Protein AF-A0A443ZGN9-F1 (afdb_monomer_lite)

pLDDT: mean 80.93, std 18.93, range [33.56, 96.38]

Structure (mmCIF, N/CA/C/O backbone):
data_AF-A0A443ZGN9-F1
#
_entry.id   AF-A0A443ZGN9-F1
#
loop_
_atom_site.group_PDB
_atom_site.id
_atom_site.type_symbol
_atom_site.label_atom_id
_atom_site.label_alt_id
_atom_site.label_comp_id
_atom_site.label_asym_id
_atom_site.label_entity_id
_atom_site.label_seq_id
_atom_site.pdbx_PDB_ins_code
_atom_site.Cartn_x
_atom_site.Cartn_y
_atom_site.Cartn_z
_atom_site.occupancy
_atom_site.B_iso_or_equiv
_atom_site.auth_seq_id
_atom_site.auth_comp_id
_atom_site.auth_asym_id
_atom_site.auth_atom_id
_atom_site.pdbx_PDB_model_num
ATOM 1 N N . MET A 1 1 ? 57.895 -44.492 -54.941 1.00 35.34 1 MET A N 1
ATOM 2 C CA . MET A 1 1 ? 57.650 -44.236 -56.374 1.00 35.34 1 MET A CA 1
ATOM 3 C C . MET A 1 1 ? 56.401 -43.374 -56.512 1.00 35.34 1 MET A C 1
ATOM 5 O O . MET A 1 1 ? 55.361 -43.851 -56.092 1.00 35.34 1 MET A O 1
ATOM 9 N N . LEU A 1 2 ? 56.574 -42.165 -57.084 1.00 36.16 2 LEU A N 1
ATOM 10 C CA . LEU A 1 2 ? 55.683 -41.462 -58.043 1.00 36.16 2 LEU A CA 1
ATOM 11 C C . LEU A 1 2 ? 54.276 -41.028 -57.553 1.00 36.16 2 LEU A C 1
ATOM 13 O O . LEU A 1 2 ? 53.576 -41.838 -56.972 1.00 36.16 2 LEU A O 1
ATOM 17 N N . CYS A 1 3 ? 53.704 -39.832 -57.763 1.00 34.50 3 CYS A N 1
ATOM 18 C CA . CYS A 1 3 ? 54.013 -38.496 -58.325 1.00 34.50 3 CYS A CA 1
ATOM 19 C C . CYS A 1 3 ? 52.965 -37.537 -57.679 1.00 34.50 3 CYS A C 1
ATOM 21 O O . CYS A 1 3 ? 51.858 -37.980 -57.396 1.00 34.50 3 CYS A O 1
ATOM 23 N N . ILE A 1 4 ? 53.244 -36.318 -57.203 1.00 39.12 4 ILE A N 1
ATOM 24 C CA . ILE A 1 4 ? 53.423 -35.014 -57.883 1.00 39.12 4 ILE A CA 1
ATOM 25 C C . ILE A 1 4 ? 52.292 -34.578 -58.859 1.00 39.12 4 ILE A C 1
ATOM 27 O O . ILE A 1 4 ? 52.137 -35.151 -59.930 1.00 39.12 4 ILE A O 1
ATOM 31 N N . ASN A 1 5 ? 51.667 -33.443 -58.487 1.00 39.12 5 ASN A N 1
ATOM 32 C CA . ASN A 1 5 ? 51.000 -32.364 -59.253 1.00 39.12 5 ASN A CA 1
ATOM 33 C C . ASN A 1 5 ? 49.586 -32.512 -59.853 1.00 39.12 5 ASN A C 1
ATOM 35 O O . ASN A 1 5 ? 49.308 -33.362 -60.687 1.00 39.12 5 ASN A O 1
ATOM 39 N N . GLY A 1 6 ? 48.748 -31.510 -59.537 1.00 34.97 6 GLY A N 1
ATOM 40 C CA . GLY A 1 6 ? 47.506 -31.176 -60.242 1.00 34.97 6 GLY A CA 1
ATOM 41 C C . GLY A 1 6 ? 46.883 -29.866 -59.736 1.00 34.97 6 GLY A C 1
ATOM 42 O O . GLY A 1 6 ? 46.160 -29.858 -58.747 1.00 34.97 6 GLY A O 1
ATOM 43 N N . CYS A 1 7 ? 47.207 -28.756 -60.402 1.00 35.94 7 CYS A N 1
ATOM 44 C CA . CYS A 1 7 ? 46.742 -27.389 -60.141 1.00 35.94 7 CYS A CA 1
ATOM 45 C C . CYS A 1 7 ? 45.257 -27.129 -60.483 1.00 35.94 7 CYS A C 1
ATOM 47 O O . CYS A 1 7 ? 44.728 -27.714 -61.422 1.00 35.94 7 CYS A O 1
ATOM 49 N N . ALA A 1 8 ? 44.718 -26.071 -59.847 1.00 33.56 8 ALA A N 1
ATOM 50 C CA . ALA A 1 8 ? 43.580 -25.214 -60.249 1.00 33.56 8 ALA A CA 1
ATOM 51 C C . ALA A 1 8 ? 42.162 -25.836 -60.121 1.00 33.56 8 ALA A C 1
ATOM 53 O O . ALA A 1 8 ? 41.955 -26.995 -60.426 1.00 33.56 8 ALA A O 1
ATOM 54 N N . ARG A 1 9 ? 41.100 -25.147 -59.667 1.00 36.81 9 ARG A N 1
ATOM 55 C CA . ARG A 1 9 ? 40.615 -23.808 -60.037 1.00 36.81 9 ARG A CA 1
ATOM 56 C C . ARG A 1 9 ? 39.529 -23.337 -59.042 1.00 36.81 9 ARG A C 1
ATOM 58 O O . ARG A 1 9 ? 38.710 -24.121 -58.581 1.00 36.81 9 ARG A O 1
ATOM 65 N N . VAL A 1 10 ? 39.553 -22.034 -58.779 1.00 42.88 10 VAL A N 1
ATOM 66 C CA . VAL A 1 10 ? 38.590 -21.127 -58.114 1.00 42.88 10 VAL A CA 1
ATOM 67 C C . VAL A 1 10 ? 37.120 -21.606 -58.017 1.00 42.88 10 VAL A C 1
ATOM 69 O O . VAL A 1 10 ? 36.519 -21.900 -59.051 1.00 42.88 10 VAL A O 1
ATOM 72 N N . PRO A 1 11 ? 36.469 -21.557 -56.833 1.00 40.59 11 PRO A N 1
ATOM 73 C CA . PRO A 1 11 ? 35.018 -21.671 -56.741 1.00 40.59 11 PRO A CA 1
ATOM 74 C C . PRO A 1 11 ? 34.334 -20.364 -57.173 1.00 40.59 11 PRO A C 1
ATOM 76 O O . PRO A 1 11 ? 34.549 -19.288 -56.611 1.00 40.59 11 PRO A O 1
ATOM 79 N N . ASN A 1 12 ? 33.483 -20.502 -58.185 1.00 35.72 12 ASN A N 1
ATOM 80 C CA . ASN A 1 12 ? 32.584 -19.505 -58.751 1.00 35.72 12 ASN A CA 1
ATOM 81 C C . ASN A 1 12 ? 31.662 -18.908 -57.661 1.00 35.72 12 ASN A C 1
ATOM 83 O O . ASN A 1 12 ? 30.663 -19.518 -57.274 1.00 35.72 12 ASN A O 1
ATOM 87 N N . ARG A 1 13 ? 31.999 -17.721 -57.133 1.00 38.78 13 ARG A N 1
ATOM 88 C CA . ARG A 1 13 ? 31.099 -16.927 -56.280 1.00 38.78 13 ARG A CA 1
ATOM 89 C C . ARG A 1 13 ? 30.039 -16.286 -57.168 1.00 38.78 13 ARG A C 1
ATOM 91 O O . ARG A 1 13 ? 30.205 -15.164 -57.632 1.00 38.78 13 ARG A O 1
ATOM 98 N N . GLN A 1 14 ? 28.935 -17.001 -57.355 1.00 41.47 14 GLN A N 1
ATOM 99 C CA . GLN A 1 14 ? 27.685 -16.410 -57.815 1.00 41.47 14 GLN A CA 1
ATOM 100 C C . GLN A 1 14 ? 27.281 -15.297 -56.840 1.00 41.47 14 GLN A C 1
ATOM 102 O O . GLN A 1 14 ? 26.868 -15.534 -55.701 1.00 41.47 14 GLN A O 1
ATOM 107 N N . SER A 1 15 ? 27.448 -14.065 -57.300 1.00 41.97 15 SER A N 1
ATOM 108 C CA . SER A 1 15 ? 26.915 -12.838 -56.732 1.00 41.97 15 SER A CA 1
ATOM 109 C C . SER A 1 15 ? 25.390 -12.933 -56.686 1.00 41.97 15 SER A C 1
ATOM 111 O O . SER A 1 15 ? 24.693 -12.655 -57.657 1.00 41.97 15 SER A O 1
ATOM 113 N N . ARG A 1 16 ? 24.846 -13.335 -55.531 1.00 36.12 16 ARG A N 1
ATOM 114 C CA . ARG A 1 16 ? 23.422 -13.138 -55.248 1.00 36.12 16 ARG A CA 1
ATOM 115 C C . ARG A 1 16 ? 23.148 -11.630 -55.193 1.00 36.12 16 ARG A C 1
ATOM 117 O O . ARG A 1 16 ? 23.795 -10.952 -54.390 1.00 36.12 16 ARG A O 1
ATOM 124 N N . PRO A 1 17 ? 22.193 -11.092 -55.969 1.00 40.53 17 PRO A N 1
ATOM 125 C CA . PRO A 1 17 ? 21.760 -9.717 -55.783 1.00 40.53 17 PRO A CA 1
ATOM 126 C C . PRO A 1 17 ? 21.143 -9.583 -54.384 1.00 40.53 17 PRO A C 1
ATOM 128 O O . PRO A 1 17 ? 20.189 -10.281 -54.031 1.00 40.53 17 PRO A O 1
ATOM 131 N N . LYS A 1 18 ? 21.728 -8.707 -53.558 1.00 47.50 18 LYS A N 1
ATOM 132 C CA . LYS A 1 18 ? 21.156 -8.289 -52.275 1.00 47.50 18 LYS A CA 1
ATOM 133 C C . LYS A 1 18 ? 19.858 -7.541 -52.570 1.00 47.50 18 LYS A C 1
ATOM 135 O O . LYS A 1 18 ? 19.880 -6.358 -52.890 1.00 47.50 18 LYS A O 1
ATOM 140 N N . LEU A 1 19 ? 18.729 -8.232 -52.451 1.00 37.78 19 LEU A N 1
ATOM 141 C CA . LEU A 1 19 ? 17.428 -7.577 -52.372 1.00 37.78 19 LEU A CA 1
ATOM 142 C C . LEU A 1 19 ? 17.438 -6.630 -51.156 1.00 37.78 19 LEU A C 1
ATOM 144 O O . LEU A 1 19 ? 17.789 -7.072 -50.055 1.00 37.78 19 LEU A O 1
ATOM 148 N N . PRO A 1 20 ? 17.076 -5.345 -51.316 1.00 41.75 20 PRO A N 1
ATOM 149 C CA . PRO A 1 20 ? 17.014 -4.419 -50.200 1.00 41.75 20 PRO A CA 1
ATOM 150 C C . PRO A 1 20 ? 15.962 -4.899 -49.198 1.00 41.75 20 PRO A C 1
ATOM 152 O O . PRO A 1 20 ? 14.805 -5.181 -49.520 1.00 41.75 20 PRO A O 1
ATOM 155 N N . SER A 1 21 ? 16.405 -5.019 -47.953 1.00 44.84 21 SER A N 1
ATOM 156 C CA . SER A 1 21 ? 15.665 -5.510 -46.802 1.00 44.84 21 SER A CA 1
ATOM 157 C C . SER A 1 21 ? 14.460 -4.620 -46.470 1.00 44.84 21 SER A C 1
ATOM 159 O O . SER A 1 21 ? 14.505 -3.763 -45.590 1.00 44.84 21 SER A O 1
ATOM 161 N N . ARG A 1 22 ? 13.310 -4.906 -47.095 1.00 39.59 22 ARG A N 1
ATOM 162 C CA . ARG A 1 22 ? 11.986 -4.372 -46.699 1.00 39.59 22 ARG A CA 1
ATOM 163 C C . ARG A 1 22 ? 11.565 -4.742 -45.261 1.00 39.59 22 ARG A C 1
ATOM 165 O O . ARG A 1 22 ? 10.547 -4.265 -44.775 1.00 39.59 22 ARG A O 1
ATOM 172 N N . HIS A 1 23 ? 12.352 -5.554 -44.556 1.00 45.31 23 HIS A N 1
ATOM 173 C CA . HIS A 1 23 ? 12.098 -5.974 -43.174 1.00 45.31 23 HIS A CA 1
ATOM 174 C C . HIS A 1 23 ? 12.480 -4.928 -42.110 1.00 45.31 23 HIS A C 1
ATOM 176 O O . HIS A 1 23 ? 12.144 -5.105 -40.944 1.00 45.31 23 HIS A O 1
ATOM 182 N N . CYS A 1 24 ? 13.143 -3.821 -42.468 1.00 46.62 24 CYS A N 1
ATOM 183 C CA . CYS A 1 24 ? 13.627 -2.875 -41.457 1.00 46.62 24 CYS A CA 1
ATOM 184 C C . CYS A 1 24 ? 12.550 -1.901 -40.932 1.00 46.62 24 CYS A C 1
ATOM 186 O O . CYS A 1 24 ? 12.704 -1.395 -39.828 1.00 46.62 24 CYS A O 1
ATOM 188 N N . MET A 1 25 ? 11.439 -1.651 -41.641 1.00 42.16 25 MET A N 1
ATOM 189 C CA . MET A 1 25 ? 10.420 -0.690 -41.167 1.00 42.16 25 MET A CA 1
ATOM 190 C C . MET A 1 25 ? 9.425 -1.270 -40.146 1.00 42.16 25 MET A C 1
ATOM 192 O O . MET A 1 25 ? 8.985 -0.540 -39.263 1.00 42.16 25 MET A O 1
ATOM 196 N N . ARG A 1 26 ? 9.113 -2.574 -40.194 1.00 51.59 26 ARG A N 1
ATOM 197 C CA . ARG A 1 26 ? 8.089 -3.179 -39.313 1.00 51.59 26 ARG A CA 1
ATOM 198 C C . ARG A 1 26 ? 8.506 -3.299 -37.845 1.00 51.59 26 ARG A C 1
ATOM 200 O O . ARG A 1 26 ? 7.670 -3.139 -36.967 1.00 51.59 26 ARG A O 1
ATOM 207 N N . CYS A 1 27 ? 9.794 -3.491 -37.552 1.00 59.75 27 CYS A N 1
ATOM 208 C CA . CYS A 1 27 ? 10.213 -3.712 -36.166 1.00 59.75 27 CYS A CA 1
ATOM 209 C C . CYS A 1 27 ? 10.011 -2.488 -35.253 1.00 59.75 27 CYS A C 1
ATOM 211 O O . CYS A 1 27 ? 9.830 -2.668 -34.058 1.00 59.75 27 CYS A O 1
ATOM 213 N N . SER A 1 28 ? 10.031 -1.242 -35.752 1.00 69.06 28 SER A N 1
ATOM 214 C CA . SER A 1 28 ? 9.936 -0.077 -34.846 1.00 69.06 28 SER A CA 1
ATOM 215 C C . SER A 1 28 ? 8.527 0.183 -34.323 1.00 69.06 28 SER A C 1
ATOM 217 O O . SER A 1 28 ? 8.399 0.580 -33.169 1.00 69.06 28 SER A O 1
ATOM 219 N N . SER A 1 29 ? 7.489 -0.049 -35.131 1.00 77.06 29 SER A N 1
ATOM 220 C CA . SER A 1 29 ? 6.099 0.183 -34.716 1.00 77.06 29 SER A CA 1
ATOM 221 C C . SER A 1 29 ? 5.635 -0.840 -33.680 1.00 77.06 29 SER A C 1
ATOM 223 O O . SER A 1 29 ? 4.956 -0.485 -32.723 1.00 77.06 29 SER A O 1
ATOM 225 N N . GLU A 1 30 ? 6.054 -2.100 -33.821 1.00 80.31 30 GLU A N 1
ATOM 226 C CA . GLU A 1 30 ? 5.746 -3.153 -32.847 1.00 80.31 30 GLU A CA 1
ATOM 227 C C . GLU A 1 30 ? 6.387 -2.852 -31.487 1.00 80.31 30 GLU A C 1
ATOM 229 O O . GLU A 1 30 ? 5.712 -2.881 -30.461 1.00 80.31 30 GLU A O 1
ATOM 234 N N . TRP A 1 31 ? 7.670 -2.476 -31.460 1.00 79.00 31 TRP A N 1
ATOM 235 C CA . TRP A 1 31 ? 8.351 -2.096 -30.220 1.00 79.00 31 TRP A CA 1
ATOM 236 C C . TRP A 1 31 ? 7.744 -0.852 -29.550 1.00 79.00 31 TRP A C 1
ATOM 238 O O . TRP A 1 31 ? 7.690 -0.790 -28.322 1.00 79.00 31 TRP A O 1
ATOM 248 N N . GLN A 1 32 ? 7.274 0.127 -30.330 1.00 83.31 32 GLN A N 1
ATOM 249 C CA . GLN A 1 32 ? 6.558 1.294 -29.800 1.00 83.31 32 GLN A CA 1
ATOM 250 C C . GLN A 1 32 ? 5.225 0.896 -29.152 1.00 83.31 32 GLN A C 1
ATOM 252 O O . GLN A 1 32 ? 4.930 1.360 -28.053 1.00 83.31 32 GLN A O 1
ATOM 257 N N . ALA A 1 33 ? 4.465 -0.014 -29.769 1.00 85.31 33 ALA A N 1
ATOM 258 C CA . ALA A 1 33 ? 3.234 -0.541 -29.179 1.00 85.31 33 ALA A CA 1
ATOM 259 C C . ALA A 1 33 ? 3.502 -1.278 -27.852 1.00 85.31 33 ALA A C 1
ATOM 261 O O . ALA A 1 33 ? 2.775 -1.094 -26.876 1.00 85.31 33 ALA A O 1
ATOM 262 N N . TRP A 1 34 ? 4.588 -2.056 -27.775 1.00 84.31 34 TRP A N 1
ATOM 263 C CA . TRP A 1 34 ? 5.010 -2.707 -26.529 1.00 84.31 34 TRP A CA 1
ATOM 264 C C . TRP A 1 34 ? 5.401 -1.713 -25.429 1.00 84.31 34 TRP A C 1
ATOM 266 O O . TRP A 1 34 ? 5.097 -1.963 -24.260 1.00 84.31 34 TRP A O 1
ATOM 276 N N . LEU A 1 35 ? 6.045 -0.591 -25.773 1.00 87.50 35 LEU A N 1
ATOM 277 C CA . LEU A 1 35 ? 6.340 0.465 -24.800 1.00 87.50 35 LEU A CA 1
ATOM 278 C C . LEU A 1 35 ? 5.070 1.111 -24.260 1.00 87.50 35 LEU A C 1
ATOM 280 O O . LEU A 1 35 ? 4.928 1.179 -23.044 1.00 87.50 35 LEU A O 1
ATOM 284 N N . GLN A 1 36 ? 4.143 1.503 -25.135 1.00 89.88 36 GLN A N 1
ATOM 285 C CA . GLN A 1 36 ? 2.875 2.115 -24.726 1.00 89.88 36 GLN A CA 1
ATOM 286 C C . GLN A 1 36 ? 2.059 1.181 -23.826 1.00 89.88 36 GLN A C 1
ATOM 288 O O . GLN A 1 36 ? 1.525 1.596 -22.799 1.00 89.88 36 GLN A O 1
ATOM 293 N N . LEU A 1 37 ? 2.020 -0.113 -24.157 1.00 89.56 37 LEU A N 1
ATOM 294 C CA . LEU A 1 37 ? 1.382 -1.113 -23.304 1.00 89.56 37 LEU A CA 1
ATOM 295 C C . LEU A 1 37 ? 2.096 -1.242 -21.948 1.00 89.56 37 LEU A C 1
ATOM 297 O O . LEU A 1 37 ? 1.446 -1.385 -20.912 1.00 89.56 37 LEU A O 1
ATOM 301 N N . GLY A 1 38 ? 3.429 -1.179 -21.931 1.00 87.75 38 GLY A N 1
ATOM 302 C CA . GLY A 1 38 ? 4.222 -1.156 -20.701 1.00 87.75 38 GLY A CA 1
ATOM 303 C C . GLY A 1 38 ? 3.957 0.080 -19.835 1.00 87.75 38 GLY A C 1
ATOM 304 O O . GLY A 1 38 ? 3.799 -0.057 -18.623 1.00 87.75 38 GLY A O 1
ATOM 305 N N . GLU A 1 39 ? 3.852 1.259 -20.448 1.00 91.50 39 GLU A N 1
ATOM 306 C CA . GLU A 1 39 ? 3.523 2.530 -19.789 1.00 91.50 39 GLU A CA 1
ATOM 307 C C . GLU A 1 39 ? 2.131 2.489 -19.163 1.00 91.50 39 GLU A C 1
ATOM 309 O O . GLU A 1 39 ? 1.987 2.807 -17.983 1.00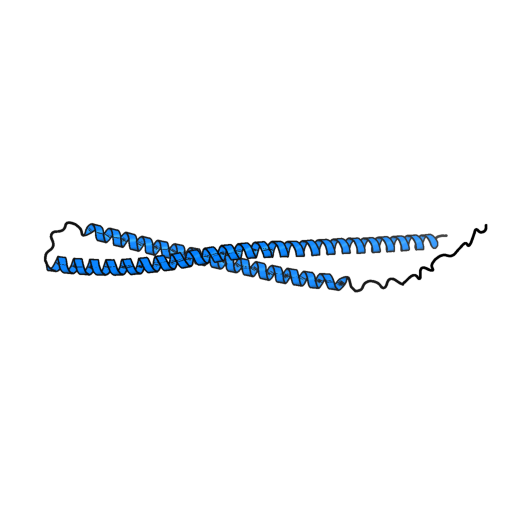 91.50 39 GLU A O 1
ATOM 314 N N . GLY A 1 40 ? 1.125 2.007 -19.899 1.00 91.75 40 GLY A N 1
ATOM 315 C CA . GLY A 1 40 ? -0.233 1.858 -19.373 1.00 91.75 40 GLY A CA 1
ATOM 316 C C . GLY A 1 40 ? -0.289 0.925 -18.161 1.00 91.75 40 GLY A C 1
ATOM 317 O O . GLY A 1 40 ? -0.943 1.225 -17.162 1.00 91.75 40 GLY A O 1
ATOM 318 N N . ARG A 1 41 ? 0.465 -0.183 -18.187 1.00 91.12 41 ARG A N 1
ATOM 319 C CA . ARG A 1 41 ? 0.567 -1.094 -17.032 1.00 91.12 41 ARG A CA 1
ATOM 320 C C . ARG A 1 41 ? 1.268 -0.443 -15.842 1.00 91.12 41 ARG A C 1
ATOM 322 O O . ARG A 1 41 ? 0.838 -0.651 -14.712 1.00 91.12 41 ARG A O 1
ATOM 329 N N . LEU A 1 42 ? 2.326 0.333 -16.080 1.00 92.31 42 LEU A N 1
ATOM 330 C CA . LEU A 1 42 ? 3.021 1.076 -15.027 1.00 92.31 42 LEU A CA 1
ATOM 331 C C . LEU A 1 42 ? 2.108 2.109 -14.369 1.00 92.31 42 LEU A C 1
ATOM 333 O O . LEU A 1 42 ? 2.027 2.142 -13.143 1.00 92.31 42 LEU A O 1
ATOM 337 N N . GLN A 1 43 ? 1.387 2.893 -15.170 1.00 93.69 43 GLN A N 1
ATOM 338 C CA . GLN A 1 43 ? 0.424 3.875 -14.677 1.00 93.69 43 GLN A CA 1
ATOM 339 C C . GLN A 1 43 ? -0.687 3.212 -13.859 1.00 93.69 43 GLN A C 1
ATOM 341 O O . GLN A 1 43 ? -0.994 3.680 -12.766 1.00 93.69 43 GLN A O 1
ATOM 346 N N . ALA A 1 44 ? -1.235 2.086 -14.324 1.00 93.38 44 ALA A N 1
ATOM 347 C CA . ALA A 1 44 ? -2.259 1.351 -13.584 1.00 93.38 44 ALA A CA 1
ATOM 348 C C . ALA A 1 44 ? -1.753 0.872 -12.211 1.00 93.38 44 ALA A C 1
ATOM 350 O O . ALA A 1 44 ? -2.434 1.046 -11.202 1.00 93.38 44 ALA A O 1
ATOM 351 N N . VAL A 1 45 ? -0.536 0.316 -12.136 1.00 92.56 45 VAL A N 1
ATOM 352 C CA . VAL A 1 45 ? 0.044 -0.110 -10.849 1.00 92.56 45 VAL A CA 1
ATOM 353 C C . VAL A 1 45 ? 0.325 1.089 -9.937 1.00 92.56 45 VAL A C 1
ATOM 355 O O . VAL A 1 45 ? 0.070 1.007 -8.738 1.00 92.56 45 VAL A O 1
ATOM 358 N N . GLN A 1 46 ? 0.794 2.213 -10.482 1.00 93.25 46 GLN A N 1
ATOM 359 C CA . GLN A 1 46 ? 1.004 3.448 -9.718 1.00 93.25 46 GLN A CA 1
ATOM 360 C C . GLN A 1 46 ? -0.301 3.998 -9.131 1.00 93.25 46 GLN A C 1
ATOM 362 O O . GLN A 1 46 ? -0.334 4.370 -7.960 1.00 93.25 46 GLN A O 1
ATOM 367 N N . GLN A 1 47 ? -1.378 4.016 -9.918 1.00 94.50 47 GLN A N 1
ATOM 368 C CA . GLN A 1 47 ? -2.700 4.452 -9.464 1.00 94.50 47 GLN A CA 1
ATOM 369 C C . GLN A 1 47 ? -3.252 3.528 -8.375 1.00 94.50 47 GLN A C 1
ATOM 371 O O . GLN A 1 47 ? -3.725 4.006 -7.344 1.00 94.50 47 GLN A O 1
ATOM 376 N N . ASN A 1 48 ? -3.127 2.212 -8.560 1.00 92.94 48 ASN A N 1
ATOM 377 C CA . ASN A 1 48 ? -3.538 1.236 -7.553 1.00 92.94 48 ASN A CA 1
ATOM 378 C C . ASN A 1 48 ? -2.760 1.412 -6.243 1.00 92.94 48 ASN A C 1
ATOM 380 O O . ASN A 1 48 ? -3.363 1.368 -5.176 1.00 92.94 48 ASN A O 1
ATOM 384 N N . LEU A 1 49 ? -1.453 1.684 -6.316 1.00 93.25 49 LEU A N 1
ATOM 385 C CA . LEU A 1 49 ? -0.622 1.954 -5.142 1.00 93.25 49 LEU A CA 1
ATOM 386 C C . LEU A 1 49 ? -1.030 3.250 -4.430 1.00 93.25 49 LEU A C 1
ATOM 388 O O . LEU A 1 49 ? -1.083 3.299 -3.205 1.00 93.25 49 LEU A O 1
ATOM 392 N N . ALA A 1 50 ? -1.354 4.307 -5.176 1.00 93.44 50 ALA A N 1
ATOM 393 C CA . ALA A 1 50 ? -1.876 5.535 -4.580 1.00 93.44 50 ALA A CA 1
ATOM 394 C C . ALA A 1 50 ? -3.211 5.283 -3.852 1.00 93.44 50 ALA A C 1
ATOM 396 O O . ALA A 1 50 ? -3.424 5.787 -2.748 1.00 93.44 50 ALA A O 1
ATOM 397 N N . CYS A 1 51 ? -4.083 4.456 -4.437 1.00 94.56 51 CYS A N 1
ATOM 398 C CA . CYS A 1 51 ? -5.350 4.067 -3.827 1.00 94.56 51 CYS A CA 1
ATOM 399 C C . CYS A 1 51 ? -5.148 3.254 -2.537 1.00 94.56 51 CYS A C 1
ATOM 401 O O . CYS A 1 51 ? -5.756 3.579 -1.518 1.00 94.56 51 CYS A O 1
ATOM 403 N N . THR A 1 52 ? -4.258 2.254 -2.538 1.00 92.25 52 THR A N 1
ATOM 404 C CA . THR A 1 52 ? -3.976 1.438 -1.342 1.00 92.25 52 THR A CA 1
ATOM 405 C C . THR A 1 52 ? -3.363 2.265 -0.214 1.00 92.25 52 THR A C 1
ATOM 407 O O . THR A 1 52 ? -3.755 2.110 0.942 1.00 92.25 52 THR A O 1
ATOM 410 N N . VAL A 1 53 ? -2.471 3.211 -0.531 1.00 91.94 53 VAL A N 1
ATOM 411 C CA . VAL A 1 53 ? -1.918 4.159 0.453 1.00 91.94 53 VAL A CA 1
ATOM 412 C C . VAL A 1 53 ? -3.017 5.026 1.069 1.00 91.94 53 VAL A C 1
ATOM 414 O O . VAL A 1 53 ? -3.047 5.208 2.288 1.00 91.94 53 VAL A O 1
ATOM 417 N N . GLN A 1 54 ? -3.944 5.530 0.252 1.00 94.94 54 GLN A N 1
ATOM 418 C CA . GLN A 1 54 ? -5.058 6.333 0.748 1.00 94.94 54 GLN A CA 1
ATOM 419 C C . GLN A 1 54 ? -5.995 5.512 1.646 1.00 94.94 54 GLN A C 1
ATOM 421 O O . GLN A 1 54 ? -6.387 5.982 2.712 1.00 94.94 54 GLN A O 1
ATOM 426 N N . GLN A 1 55 ? -6.313 4.274 1.264 1.00 93.62 55 GLN A N 1
ATOM 427 C CA . GLN A 1 55 ? -7.122 3.364 2.082 1.00 93.62 55 GLN A CA 1
ATOM 428 C C . GLN A 1 55 ? -6.451 3.058 3.428 1.00 93.62 55 GLN A C 1
ATOM 430 O O . GLN A 1 55 ? -7.100 3.119 4.472 1.00 93.62 55 GLN A O 1
ATOM 435 N N . ALA A 1 56 ? -5.141 2.799 3.427 1.00 92.12 56 ALA A N 1
ATOM 436 C CA . ALA A 1 56 ? -4.384 2.549 4.650 1.00 92.12 56 ALA A CA 1
ATOM 437 C C . ALA A 1 56 ? -4.397 3.759 5.599 1.00 92.12 56 ALA A C 1
ATOM 439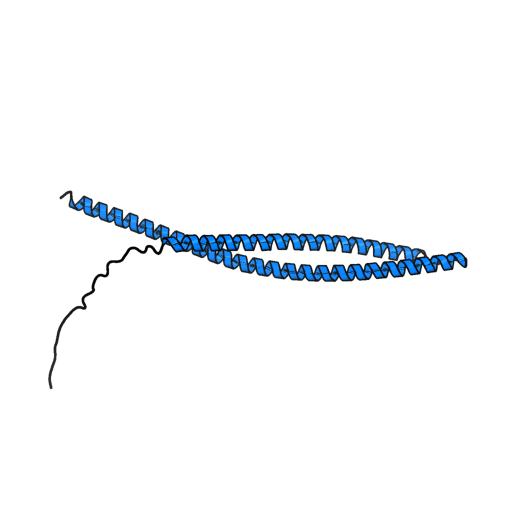 O O . ALA A 1 56 ? -4.484 3.590 6.817 1.00 92.12 56 ALA A O 1
ATOM 440 N N . ARG A 1 57 ? -4.353 4.982 5.054 1.00 93.38 57 ARG A N 1
ATOM 441 C CA . ARG A 1 57 ? -4.477 6.213 5.842 1.00 93.38 57 ARG A CA 1
ATOM 442 C C . ARG A 1 57 ? -5.841 6.314 6.525 1.00 93.38 57 ARG A C 1
ATOM 444 O O . ARG A 1 57 ? -5.880 6.543 7.729 1.00 93.38 57 ARG A O 1
ATOM 451 N N . VAL A 1 58 ? -6.925 6.088 5.784 1.00 94.50 58 VAL A N 1
ATOM 452 C CA . VAL A 1 58 ? -8.294 6.137 6.329 1.00 94.50 58 VAL A CA 1
ATOM 453 C C . VAL A 1 58 ? -8.473 5.118 7.456 1.00 94.50 58 VAL A C 1
ATOM 455 O O . VAL A 1 58 ? -8.968 5.463 8.524 1.00 94.50 58 VAL A O 1
ATOM 458 N N . LEU A 1 59 ? -8.001 3.882 7.272 1.00 93.00 59 LEU A N 1
ATOM 459 C CA . LEU A 1 59 ? -8.064 2.861 8.325 1.00 93.00 59 LEU A CA 1
ATOM 460 C C . LEU A 1 59 ? -7.244 3.236 9.564 1.00 93.00 59 LEU A C 1
ATOM 462 O O . LEU A 1 59 ? -7.594 2.858 10.679 1.00 93.00 59 LEU A O 1
ATOM 466 N N . LYS A 1 60 ? -6.129 3.952 9.391 1.00 93.44 60 LYS A N 1
ATOM 467 C CA . LYS A 1 60 ? -5.314 4.430 10.513 1.00 93.44 60 LYS A CA 1
ATOM 468 C C . LYS A 1 60 ? -6.031 5.524 11.305 1.00 93.44 60 LYS A C 1
ATOM 470 O O . LYS A 1 60 ? -5.977 5.501 12.530 1.00 93.44 60 LYS A O 1
ATOM 475 N N . GLU A 1 61 ? -6.701 6.444 10.616 1.00 94.88 61 GLU A N 1
ATOM 476 C CA . GLU A 1 61 ? -7.521 7.491 11.237 1.00 94.88 61 GLU A CA 1
ATOM 477 C C . GLU A 1 61 ? -8.689 6.862 12.021 1.00 94.88 61 GLU A C 1
ATOM 479 O O . GLU A 1 61 ? -8.832 7.121 13.213 1.00 94.88 61 GLU A O 1
ATOM 484 N N . GLN A 1 62 ? -9.418 5.916 11.417 1.00 92.56 62 GLN A N 1
ATOM 485 C CA . GLN A 1 62 ? -10.502 5.175 12.082 1.00 92.56 62 GLN A CA 1
ATOM 486 C C . GLN A 1 62 ? -10.033 4.397 13.321 1.00 92.56 62 GLN A C 1
ATOM 488 O O . GLN A 1 62 ? -10.701 4.410 14.356 1.00 92.56 62 GLN A O 1
ATOM 493 N N . ALA A 1 63 ? -8.875 3.731 13.243 1.00 93.00 63 ALA A N 1
ATOM 494 C CA . ALA A 1 63 ? -8.295 3.047 14.396 1.00 93.00 63 ALA A CA 1
ATOM 495 C C . ALA A 1 63 ? -7.953 4.025 15.531 1.00 93.00 63 ALA A C 1
ATOM 497 O O . ALA A 1 63 ? -8.202 3.711 16.693 1.00 93.00 63 ALA A O 1
ATOM 498 N N . GLY A 1 64 ? -7.412 5.202 15.199 1.00 93.62 64 GLY A N 1
ATOM 499 C CA . GLY A 1 64 ? -7.106 6.251 16.172 1.00 93.62 64 GLY A CA 1
ATOM 500 C C . GLY A 1 64 ? -8.356 6.742 16.900 1.00 93.62 64 GLY A C 1
ATOM 501 O O . GLY A 1 64 ? -8.390 6.738 18.128 1.00 93.62 64 GLY A O 1
ATOM 502 N N . GLU A 1 65 ? -9.422 7.053 16.159 1.00 94.19 65 GLU A N 1
ATOM 503 C CA . GLU A 1 65 ? -10.699 7.481 16.746 1.00 94.19 65 GLU A CA 1
ATOM 504 C C . GLU A 1 65 ? -11.298 6.424 17.688 1.00 94.19 65 GLU A C 1
ATOM 506 O O . GLU A 1 65 ? -11.808 6.747 18.764 1.00 94.19 65 GLU A O 1
ATOM 511 N N . LEU A 1 66 ? -11.241 5.143 17.310 1.00 91.81 66 LEU A N 1
ATOM 512 C CA . LEU A 1 66 ? -11.730 4.052 18.156 1.00 91.81 66 LEU A CA 1
ATOM 513 C C . LEU A 1 66 ? -10.878 3.872 19.418 1.00 91.81 66 LEU A C 1
ATOM 515 O O . LEU A 1 66 ? -11.430 3.657 20.498 1.00 91.81 66 LEU A O 1
ATOM 519 N N . GLN A 1 67 ? -9.555 4.003 19.310 1.00 92.38 67 GLN A N 1
ATOM 520 C CA . GLN A 1 67 ? -8.648 3.948 20.460 1.00 92.38 67 GLN A CA 1
ATOM 521 C C . GLN A 1 67 ? -8.904 5.097 21.444 1.00 92.38 67 GLN A C 1
ATOM 523 O O . GLN A 1 67 ? -8.951 4.864 22.653 1.00 92.38 67 GLN A O 1
ATOM 528 N N . GLU A 1 68 ? -9.140 6.314 20.949 1.00 92.81 68 GLU A N 1
ATOM 529 C CA . GLU A 1 68 ? -9.504 7.467 21.781 1.00 92.81 68 GLU A CA 1
ATOM 530 C C . GLU A 1 68 ? -10.828 7.238 22.519 1.00 92.81 68 GLU A C 1
ATOM 532 O O . GLU A 1 68 ? -10.915 7.451 23.732 1.00 92.81 68 GLU A O 1
ATOM 537 N N . ARG A 1 69 ? -11.852 6.724 21.823 1.00 89.75 69 ARG A N 1
ATOM 538 C CA . ARG A 1 69 ? -13.143 6.369 22.441 1.00 89.75 69 ARG A CA 1
ATOM 539 C C . ARG A 1 69 ? -12.989 5.282 23.503 1.00 89.75 69 ARG A C 1
ATOM 541 O O . ARG A 1 69 ? -13.598 5.376 24.571 1.00 89.75 69 ARG A O 1
ATOM 548 N N . GLN A 1 70 ? -12.161 4.270 23.245 1.00 89.25 70 GLN A N 1
ATOM 549 C CA . GLN A 1 70 ? -11.886 3.202 24.204 1.00 89.25 70 GLN A CA 1
ATOM 550 C C . GLN A 1 70 ? -11.161 3.731 25.450 1.00 89.25 70 GLN A C 1
ATOM 552 O O . GLN A 1 70 ? -11.523 3.354 26.568 1.00 89.25 70 GLN A O 1
ATOM 557 N N . ALA A 1 71 ? -10.195 4.636 25.279 1.00 88.75 71 ALA A N 1
ATOM 558 C CA . ALA A 1 71 ? -9.499 5.292 26.383 1.00 88.75 71 ALA A CA 1
ATOM 559 C C . ALA A 1 71 ? -10.451 6.157 27.226 1.00 88.75 71 ALA A C 1
ATOM 561 O O . ALA A 1 71 ? -10.442 6.057 28.454 1.00 88.75 71 ALA A O 1
ATOM 562 N N . ALA A 1 72 ? -11.329 6.933 26.583 1.00 88.06 72 ALA A N 1
ATOM 563 C CA . ALA A 1 72 ? -12.343 7.737 27.267 1.00 88.06 72 ALA A CA 1
ATOM 564 C C . ALA A 1 72 ? -13.313 6.869 28.088 1.00 88.06 72 ALA A C 1
ATOM 566 O O . ALA A 1 72 ? -13.590 7.164 29.250 1.00 88.06 72 ALA A O 1
ATOM 567 N N . LEU A 1 73 ? -13.779 5.746 27.529 1.00 86.62 73 LEU A N 1
ATOM 568 C CA . LEU A 1 73 ? -14.628 4.792 28.250 1.00 86.62 73 LEU A CA 1
ATOM 569 C C . LEU A 1 73 ? -13.894 4.155 29.439 1.00 86.62 73 LEU A C 1
ATOM 571 O O . LEU A 1 73 ? -14.498 3.921 30.488 1.00 86.62 73 LEU A O 1
ATOM 575 N N . HIS A 1 74 ? -12.595 3.883 29.303 1.00 84.50 74 HIS A N 1
ATOM 576 C CA . HIS A 1 74 ? -11.789 3.355 30.400 1.00 84.50 74 HIS A CA 1
ATOM 577 C C . HIS A 1 74 ? -11.600 4.381 31.528 1.00 84.50 74 HIS A C 1
ATOM 579 O O . HIS A 1 74 ? -11.670 4.003 32.697 1.00 84.50 74 HIS A O 1
ATOM 585 N N . ALA A 1 75 ? -11.414 5.663 31.197 1.00 84.75 75 ALA A N 1
ATOM 586 C CA . ALA A 1 75 ? -11.339 6.748 32.176 1.00 84.75 75 ALA A CA 1
ATOM 587 C C . ALA A 1 75 ? -12.651 6.886 32.969 1.00 84.75 75 ALA A C 1
ATOM 589 O O . ALA A 1 75 ? -12.624 6.866 34.198 1.00 84.75 75 ALA A O 1
ATOM 590 N N . LEU A 1 76 ? -13.800 6.877 32.279 1.00 79.81 76 LEU A N 1
ATOM 591 C CA . LEU A 1 76 ? -15.127 6.934 32.909 1.00 79.81 76 LEU A CA 1
ATOM 592 C C . LEU A 1 76 ? -15.369 5.791 33.910 1.00 79.81 76 LEU A C 1
ATOM 594 O O . LEU A 1 76 ? -16.013 5.993 34.934 1.00 79.81 76 LEU A O 1
ATOM 598 N N . ARG A 1 77 ? -14.827 4.587 33.664 1.00 75.25 77 ARG A N 1
ATOM 599 C CA . ARG A 1 77 ? -14.932 3.473 34.627 1.00 75.25 77 ARG A CA 1
ATOM 600 C C . ARG A 1 77 ? -14.123 3.682 35.905 1.00 75.25 77 ARG A C 1
ATOM 602 O O . ARG A 1 77 ? -14.461 3.075 36.918 1.00 75.25 77 ARG A O 1
ATOM 609 N N . GLN A 1 78 ? -13.029 4.441 35.865 1.00 72.44 78 GLN A N 1
ATOM 610 C CA . GLN A 1 78 ? -12.177 4.624 37.043 1.00 72.44 78 GLN A CA 1
ATOM 611 C C . GLN A 1 78 ? -12.774 5.613 38.049 1.00 72.44 78 GLN A C 1
ATOM 613 O O . GLN A 1 78 ? -12.563 5.441 39.249 1.00 72.44 78 GLN A O 1
ATOM 618 N N . GLU A 1 79 ? -13.568 6.578 37.582 1.00 65.94 79 GLU A N 1
ATOM 619 C CA . GLU A 1 79 ? -14.222 7.598 38.415 1.00 65.94 79 GLU A CA 1
ATOM 620 C C . GLU A 1 79 ? -15.332 7.034 39.327 1.00 65.94 79 GLU A C 1
ATOM 622 O O . GLU A 1 79 ? -15.695 7.651 40.326 1.00 65.94 79 GLU A O 1
ATOM 627 N N . GLU A 1 80 ? -15.855 5.839 39.029 1.00 64.50 80 GLU A N 1
ATOM 628 C CA . GLU A 1 80 ? -16.979 5.226 39.754 1.00 64.50 80 GLU A CA 1
ATOM 629 C C . GLU A 1 80 ? -16.569 4.451 41.031 1.00 64.50 80 GLU A C 1
ATOM 631 O O . GLU A 1 80 ? -17.430 3.956 41.765 1.00 64.50 80 GLU A O 1
ATOM 636 N N . ASN A 1 81 ? -15.270 4.336 41.335 1.00 65.81 81 ASN A N 1
ATOM 637 C CA . ASN A 1 81 ? -14.782 3.577 42.492 1.00 65.81 81 ASN A CA 1
ATOM 638 C C . ASN A 1 81 ? -14.763 4.425 43.780 1.00 65.81 81 ASN A C 1
ATOM 640 O O . ASN A 1 81 ? -14.121 5.468 43.837 1.00 65.81 81 ASN A O 1
ATOM 644 N N . GLY A 1 82 ? -15.406 3.939 44.851 1.00 70.25 82 GLY A N 1
ATOM 645 C CA . GLY A 1 82 ? -15.284 4.509 46.207 1.00 70.25 82 GLY A CA 1
ATOM 646 C C . GLY A 1 82 ? -16.497 5.283 46.740 1.00 70.25 82 GLY A C 1
ATOM 647 O O . GLY A 1 82 ? -16.438 5.815 47.847 1.00 70.25 82 GLY A O 1
ATOM 648 N N . GLN A 1 83 ? -17.612 5.327 46.007 1.00 73.06 83 GLN A N 1
ATOM 649 C CA . GLN A 1 83 ? -18.839 5.991 46.461 1.00 73.06 83 GLN A CA 1
ATOM 650 C C . GLN A 1 83 ? -19.715 5.062 47.319 1.00 73.06 83 GLN A C 1
ATOM 652 O O . GLN A 1 83 ? -19.868 3.875 47.027 1.00 73.06 83 GLN A O 1
ATOM 657 N N . ARG A 1 84 ? -20.330 5.601 48.383 1.00 78.75 84 ARG A N 1
ATOM 658 C CA . ARG A 1 84 ? -21.405 4.910 49.118 1.00 78.75 84 ARG A CA 1
ATOM 659 C C . ARG A 1 84 ? -22.702 5.061 48.329 1.00 78.75 84 ARG A C 1
ATOM 661 O O . ARG A 1 84 ? -23.210 6.170 48.202 1.00 78.75 84 ARG A O 1
ATOM 668 N N . LEU A 1 85 ? -23.219 3.949 47.817 1.00 82.88 85 LEU A N 1
ATOM 669 C CA . LEU A 1 85 ? -24.382 3.919 46.931 1.00 82.88 85 LEU A CA 1
ATOM 670 C C . LEU A 1 85 ? -25.593 3.317 47.646 1.00 82.88 85 LEU A C 1
ATOM 672 O O . LEU A 1 85 ? -25.468 2.350 48.399 1.00 82.88 85 LEU A O 1
ATOM 676 N N . SER A 1 86 ? -26.778 3.862 47.378 1.00 88.56 86 SER A N 1
ATOM 677 C CA . SER A 1 86 ? -28.039 3.199 47.711 1.00 88.56 86 SER A CA 1
ATOM 678 C C . SER A 1 86 ? -28.244 1.952 46.838 1.00 88.56 86 SER A C 1
ATOM 680 O O . SER A 1 86 ? -27.602 1.781 45.800 1.00 88.56 86 SER A O 1
ATOM 682 N N . HIS A 1 87 ? -29.169 1.068 47.226 1.00 88.62 87 HIS A N 1
ATOM 683 C CA . HIS A 1 87 ? -29.432 -0.162 46.470 1.00 88.62 87 HIS A CA 1
ATOM 684 C C . HIS A 1 87 ? -29.857 0.103 45.012 1.00 88.62 87 HIS A C 1
ATOM 686 O O . HIS A 1 87 ? -29.377 -0.566 44.099 1.00 88.62 87 HIS A O 1
ATOM 692 N N . SER A 1 88 ? -30.706 1.107 44.772 1.00 90.12 88 SER A N 1
ATOM 693 C CA . SER A 1 88 ? -31.111 1.493 43.413 1.00 90.12 88 SER A CA 1
ATOM 694 C C . SER A 1 88 ? -29.943 2.056 42.601 1.00 90.12 88 SER A C 1
ATOM 696 O O . SER A 1 88 ? -29.754 1.667 41.451 1.00 90.12 88 SER A O 1
ATOM 698 N N . GLN A 1 89 ? -29.106 2.894 43.218 1.00 87.38 89 GLN A N 1
ATOM 699 C CA . GLN A 1 89 ? -27.908 3.453 42.585 1.00 87.38 89 GLN A CA 1
ATOM 700 C C . GLN A 1 89 ? -26.895 2.364 42.210 1.00 87.38 89 GLN A C 1
ATOM 702 O O . GLN A 1 89 ? -26.295 2.424 41.139 1.00 87.38 89 GLN A O 1
ATOM 707 N N . LEU A 1 90 ? -26.738 1.338 43.054 1.00 87.00 90 LEU A N 1
ATOM 708 C CA . LEU A 1 90 ? -25.886 0.187 42.761 1.00 87.00 90 LEU A CA 1
ATOM 709 C C . LEU A 1 90 ? -26.379 -0.583 41.527 1.00 87.00 90 LEU A C 1
ATOM 711 O O . LEU A 1 90 ? -25.578 -0.930 40.661 1.00 87.00 90 LEU A O 1
ATOM 715 N N . LEU A 1 91 ? -27.687 -0.840 41.420 1.00 90.12 91 LEU A N 1
ATOM 716 C CA . LEU A 1 91 ? -28.256 -1.534 40.260 1.00 90.12 91 LEU A CA 1
ATOM 717 C C . LEU A 1 91 ? -28.060 -0.740 38.963 1.00 90.12 91 LEU A C 1
ATOM 719 O O . LEU A 1 91 ? -27.710 -1.323 37.934 1.00 90.12 91 LEU A O 1
ATOM 723 N N . ASP A 1 92 ? -28.245 0.579 39.004 1.00 89.06 92 ASP A N 1
ATOM 724 C CA . ASP A 1 92 ? -28.034 1.435 37.836 1.00 89.06 92 ASP A CA 1
ATOM 725 C C . ASP A 1 92 ? -26.561 1.500 37.422 1.00 89.06 92 ASP A C 1
ATOM 727 O O . ASP A 1 92 ? -26.255 1.420 36.229 1.00 89.06 92 ASP A O 1
ATOM 731 N N . LEU A 1 93 ? -25.640 1.552 38.385 1.00 85.75 93 LEU A N 1
ATOM 732 C CA . LEU A 1 93 ? -24.204 1.474 38.124 1.00 85.75 93 LEU A CA 1
ATOM 733 C C . LEU A 1 93 ? -23.818 0.132 37.489 1.00 85.75 93 LEU A C 1
ATOM 735 O O . LEU A 1 93 ? -23.142 0.109 36.463 1.00 85.75 93 LEU A O 1
ATOM 739 N N . LEU A 1 94 ? -24.316 -0.994 38.008 1.00 86.19 94 LEU A N 1
ATOM 740 C CA . LEU A 1 94 ? -24.059 -2.314 37.420 1.00 86.19 94 LEU A CA 1
ATOM 741 C C . LEU A 1 94 ? -24.585 -2.424 35.979 1.00 86.19 94 LEU A C 1
ATOM 743 O O . LEU A 1 94 ? -23.912 -2.999 35.119 1.00 86.19 94 LEU A O 1
ATOM 747 N N . ARG A 1 95 ? -25.755 -1.838 35.681 1.00 90.12 95 ARG A N 1
ATOM 748 C CA . ARG A 1 95 ? -26.291 -1.765 34.309 1.00 90.12 95 ARG A CA 1
ATOM 749 C C . ARG A 1 95 ? -25.385 -0.948 33.389 1.00 90.12 95 ARG A C 1
ATOM 751 O O . ARG A 1 95 ? -25.079 -1.405 32.286 1.00 90.12 95 ARG A O 1
ATOM 758 N N . ARG A 1 96 ? -24.927 0.226 33.838 1.00 87.12 96 ARG A N 1
ATOM 759 C CA . ARG A 1 96 ? -23.985 1.072 33.082 1.00 87.12 96 ARG A CA 1
ATOM 760 C C . ARG A 1 96 ? -22.666 0.347 32.832 1.00 87.12 96 ARG A C 1
ATOM 762 O O . ARG A 1 96 ? -22.216 0.287 31.692 1.00 87.12 96 ARG A O 1
ATOM 769 N N . GLN A 1 97 ? -22.105 -0.313 33.843 1.00 86.00 97 GLN A N 1
ATOM 770 C CA . GLN A 1 97 ? -20.886 -1.109 33.696 1.00 86.00 97 GLN A CA 1
ATOM 771 C C . GLN A 1 97 ? -21.055 -2.271 32.713 1.00 86.00 97 GLN A C 1
ATOM 773 O O . GLN A 1 97 ? -20.160 -2.522 31.905 1.00 86.00 97 GLN A O 1
ATOM 778 N N . ALA A 1 98 ? -22.191 -2.973 32.739 1.00 89.50 98 ALA A N 1
ATOM 779 C CA . ALA A 1 98 ? -22.482 -4.028 31.772 1.00 89.50 98 ALA A CA 1
ATOM 780 C C . ALA A 1 98 ? -22.563 -3.478 30.337 1.00 89.50 98 ALA A C 1
ATOM 782 O O . ALA A 1 98 ? -22.009 -4.084 29.416 1.00 89.50 98 ALA A O 1
ATOM 783 N N . MET A 1 99 ? -23.189 -2.312 30.152 1.00 90.88 99 MET A N 1
ATOM 784 C CA . MET A 1 99 ? -23.233 -1.611 28.867 1.00 90.88 99 MET A CA 1
ATOM 785 C C . MET A 1 99 ? -21.823 -1.227 28.394 1.00 90.88 99 MET A C 1
ATOM 787 O O . MET A 1 99 ? -21.430 -1.602 27.290 1.00 90.88 99 MET A O 1
ATOM 791 N N . PHE A 1 100 ? -21.008 -0.618 29.258 1.00 86.81 100 PHE A N 1
ATOM 792 C CA . PHE A 1 100 ? -19.625 -0.262 28.938 1.00 86.81 100 PHE A CA 1
ATOM 793 C C . PHE A 1 100 ? -18.744 -1.474 28.621 1.00 86.81 100 PHE A C 1
ATOM 795 O O . PHE A 1 100 ? -17.813 -1.367 27.824 1.00 86.81 100 PHE A O 1
ATOM 802 N N . ARG A 1 101 ? -18.979 -2.634 29.249 1.00 88.00 101 ARG A N 1
ATOM 803 C CA . ARG A 1 101 ? -18.266 -3.884 28.926 1.00 88.00 101 ARG A CA 1
ATOM 804 C C . ARG A 1 101 ? -18.603 -4.367 27.526 1.00 88.00 101 ARG A C 1
ATOM 806 O O . ARG A 1 101 ? -17.682 -4.658 26.771 1.00 88.00 101 ARG A O 1
ATOM 813 N N . ARG A 1 102 ? -19.888 -4.381 27.169 1.00 91.81 102 ARG A N 1
ATOM 814 C CA . ARG A 1 102 ? -20.335 -4.750 25.819 1.00 91.81 102 ARG A CA 1
ATOM 815 C C . ARG A 1 102 ? -19.773 -3.798 24.770 1.00 91.81 102 ARG A C 1
ATOM 817 O O . ARG A 1 102 ? -19.229 -4.252 23.774 1.00 91.81 102 ARG A O 1
ATOM 824 N N . GLN A 1 103 ? -19.838 -2.493 25.020 1.00 91.00 103 GLN A N 1
ATOM 825 C CA . GLN A 1 103 ? -19.337 -1.497 24.076 1.00 91.00 103 GLN A CA 1
ATOM 826 C C . GLN A 1 103 ? -17.818 -1.595 23.884 1.00 91.00 103 GLN A C 1
ATOM 828 O O . GLN A 1 103 ? -17.342 -1.596 22.754 1.00 91.00 103 GLN A O 1
ATOM 833 N N . SER A 1 104 ? -17.064 -1.800 24.969 1.00 89.25 104 SER A N 1
ATOM 834 C CA . SER A 1 104 ? -15.626 -2.063 24.877 1.00 89.25 104 SER A CA 1
ATOM 835 C C . SER A 1 104 ? -15.304 -3.340 24.097 1.00 89.25 104 SER A C 1
ATOM 837 O O . SER A 1 104 ? -14.305 -3.353 23.392 1.00 89.25 104 SER A O 1
ATOM 839 N N . GLN A 1 105 ? -16.101 -4.406 24.227 1.00 92.75 105 GLN A N 1
ATOM 840 C CA . GLN A 1 105 ? -15.891 -5.645 23.466 1.00 92.75 105 GLN A CA 1
ATOM 841 C C . GLN A 1 105 ? -16.114 -5.431 21.968 1.00 92.75 105 GLN A C 1
ATOM 843 O O . GLN A 1 105 ? -15.314 -5.903 21.168 1.00 92.75 105 GLN A O 1
ATOM 848 N N . VAL A 1 106 ? -17.166 -4.695 21.597 1.00 94.19 106 VAL A N 1
ATOM 849 C CA . VAL A 1 106 ? -17.448 -4.349 20.195 1.00 94.19 106 VAL A CA 1
ATOM 850 C C . VAL A 1 106 ? -16.276 -3.580 19.586 1.00 94.19 106 VAL A C 1
ATOM 852 O O . VAL A 1 106 ? -15.759 -3.992 18.553 1.00 94.19 106 VAL A O 1
ATOM 855 N N . TRP A 1 107 ? -15.786 -2.536 20.258 1.00 93.06 107 TRP A N 1
ATOM 856 C CA . TRP A 1 107 ? -14.658 -1.751 19.747 1.00 93.06 107 TRP A CA 1
ATOM 857 C C . TRP A 1 107 ? -13.356 -2.548 19.654 1.00 93.06 107 TRP A C 1
ATOM 859 O O . TRP A 1 107 ? -12.593 -2.347 18.715 1.00 93.06 107 TRP A O 1
ATOM 869 N N . THR A 1 108 ? -13.100 -3.483 20.576 1.00 92.12 108 THR A N 1
ATOM 870 C CA . THR A 1 108 ? -11.943 -4.385 20.462 1.00 92.12 108 THR A CA 1
ATOM 871 C C . THR A 1 108 ? -12.021 -5.227 19.187 1.00 92.12 108 THR A C 1
ATOM 873 O O . THR A 1 108 ? -11.033 -5.311 18.463 1.00 92.12 108 THR A O 1
ATOM 876 N N . LEU A 1 109 ? -13.188 -5.799 18.875 1.00 95.62 109 LEU A N 1
ATOM 877 C CA . LEU A 1 109 ? -13.378 -6.589 17.653 1.00 95.62 109 LEU A CA 1
ATOM 878 C C . LEU A 1 109 ? -13.228 -5.733 16.385 1.00 95.62 109 LEU A C 1
ATOM 880 O O . LEU A 1 109 ? -12.611 -6.167 15.414 1.00 95.62 109 LEU A O 1
ATOM 884 N N . GLU A 1 110 ? -13.747 -4.504 16.398 1.00 94.00 110 GLU A N 1
ATOM 885 C CA . GLU A 1 110 ? -13.578 -3.551 15.293 1.00 94.00 110 GLU A CA 1
ATOM 886 C C . GLU A 1 110 ? -12.098 -3.192 15.082 1.00 94.00 110 GLU A C 1
ATOM 888 O O . GLU A 1 110 ? -11.608 -3.210 13.952 1.00 94.00 110 GLU A O 1
ATOM 893 N N . LEU A 1 111 ? -11.349 -2.939 16.160 1.00 94.12 111 LEU A N 1
ATOM 894 C CA . LEU A 1 111 ? -9.908 -2.680 16.095 1.00 94.12 111 LEU A CA 1
ATOM 895 C C . LEU A 1 111 ? -9.120 -3.891 15.586 1.00 94.12 111 LEU A C 1
ATOM 897 O O . LEU A 1 111 ? -8.198 -3.726 14.785 1.00 94.12 111 LEU A O 1
ATOM 901 N N . GLU A 1 112 ? -9.479 -5.106 16.004 1.00 95.75 112 GLU A N 1
ATOM 902 C CA . GLU A 1 112 ? -8.883 -6.340 15.484 1.00 95.75 112 GLU A CA 1
ATOM 903 C C . GLU A 1 112 ? -9.121 -6.473 13.975 1.00 95.75 112 GLU A C 1
ATOM 905 O O . GLU A 1 112 ? -8.173 -6.725 13.223 1.00 95.75 112 GLU A O 1
ATOM 910 N N . GLN A 1 113 ? -10.348 -6.222 13.512 1.00 96.06 113 GLN A N 1
ATOM 911 C CA . GLN A 1 113 ? -10.692 -6.247 12.092 1.00 96.06 113 GLN A CA 1
ATOM 912 C C . GLN A 1 113 ? -9.904 -5.201 11.294 1.00 96.06 113 GLN A C 1
ATOM 914 O O . GLN A 1 113 ? -9.319 -5.532 10.258 1.00 96.06 113 GLN A O 1
ATOM 919 N N . ILE A 1 114 ? -9.829 -3.962 11.788 1.00 94.44 114 ILE A N 1
ATOM 920 C CA . ILE A 1 114 ? -9.042 -2.895 11.159 1.00 94.44 114 ILE A CA 1
ATOM 921 C C . ILE A 1 114 ? -7.559 -3.278 11.120 1.00 94.44 114 ILE A C 1
ATOM 923 O O . ILE A 1 114 ? -6.899 -3.089 10.099 1.00 94.44 114 ILE A O 1
ATOM 927 N N . SER A 1 115 ? -7.023 -3.874 12.188 1.00 94.62 115 SER A N 1
ATOM 928 C CA . SER A 1 115 ? -5.624 -4.313 12.228 1.00 94.62 115 SER A CA 1
ATOM 929 C C . SER A 1 115 ? -5.321 -5.389 11.177 1.00 94.62 115 SER A C 1
ATOM 931 O O . SER A 1 115 ? -4.265 -5.362 10.540 1.00 94.62 115 SER A O 1
ATOM 933 N N . LEU A 1 116 ? -6.261 -6.310 10.943 1.00 96.38 116 LEU A N 1
ATOM 934 C CA . LEU A 1 116 ? -6.139 -7.344 9.920 1.00 96.38 116 LEU A CA 1
ATOM 935 C C . LEU A 1 116 ? -6.172 -6.733 8.514 1.00 96.38 116 LEU A C 1
ATOM 937 O O . LEU A 1 116 ? -5.316 -7.056 7.689 1.00 96.38 116 LEU A O 1
ATOM 941 N N . GLN A 1 117 ? -7.089 -5.795 8.267 1.00 94.81 117 GLN A N 1
ATOM 942 C CA . GLN A 1 117 ? -7.160 -5.054 7.005 1.00 94.81 117 GLN A CA 1
ATOM 943 C C . GLN A 1 117 ? -5.886 -4.239 6.746 1.00 94.81 117 GLN A C 1
ATOM 945 O O . GLN A 1 117 ? -5.366 -4.250 5.633 1.00 94.81 117 GLN A O 1
ATOM 950 N N . GLN A 1 118 ? -5.331 -3.583 7.769 1.00 93.44 118 GLN A N 1
ATOM 951 C CA . GLN A 1 118 ? -4.071 -2.846 7.653 1.00 93.44 118 GLN A CA 1
ATOM 952 C C . GLN A 1 118 ? -2.905 -3.761 7.266 1.00 93.44 118 GLN A C 1
ATOM 954 O O . GLN A 1 118 ? -2.136 -3.413 6.373 1.00 93.44 118 GLN A O 1
ATOM 959 N N . ARG A 1 119 ? -2.782 -4.943 7.887 1.00 94.81 119 ARG A N 1
ATOM 960 C CA . ARG A 1 119 ? -1.747 -5.926 7.515 1.00 94.81 119 ARG A CA 1
ATOM 961 C C . ARG A 1 119 ? -1.913 -6.402 6.075 1.00 94.81 119 ARG A C 1
ATOM 963 O O . ARG A 1 119 ? -0.924 -6.523 5.358 1.00 94.81 119 ARG A O 1
ATOM 970 N N . GLN A 1 120 ? -3.150 -6.646 5.647 1.00 95.25 120 GLN A N 1
ATOM 971 C CA . GLN A 1 120 ? -3.433 -7.058 4.276 1.00 95.25 120 GLN A CA 1
ATOM 972 C C . GLN A 1 120 ? -3.051 -5.966 3.270 1.00 95.25 120 GLN A C 1
ATOM 974 O O . GLN A 1 120 ? -2.308 -6.242 2.332 1.00 95.25 120 GLN A O 1
ATOM 979 N N . LEU A 1 121 ? -3.448 -4.714 3.514 1.00 93.81 121 LEU A N 1
ATOM 980 C CA . LEU A 1 121 ? -3.066 -3.586 2.660 1.00 93.81 121 LEU A CA 1
ATOM 981 C C . LEU A 1 121 ? -1.554 -3.352 2.631 1.00 93.81 121 LEU A C 1
ATOM 983 O O . LEU A 1 121 ? -1.012 -3.024 1.580 1.00 93.81 121 LEU A O 1
ATOM 987 N N . GLN A 1 122 ? -0.855 -3.537 3.754 1.00 94.06 122 GLN A N 1
ATOM 988 C CA . GLN A 1 122 ? 0.608 -3.461 3.791 1.00 94.06 122 GLN A CA 1
ATOM 989 C C . GLN A 1 122 ? 1.245 -4.543 2.914 1.00 94.06 122 GLN A C 1
ATOM 991 O O . GLN A 1 122 ? 2.167 -4.255 2.150 1.00 94.06 122 GLN A O 1
ATOM 996 N N . GLN A 1 123 ? 0.736 -5.775 2.977 1.00 95.38 123 GLN A N 1
ATOM 997 C CA . GLN A 1 123 ? 1.211 -6.857 2.120 1.00 95.38 123 GLN A CA 1
ATOM 998 C C . GLN A 1 123 ? 0.944 -6.556 0.638 1.00 95.38 123 GLN A C 1
ATOM 1000 O O . GLN A 1 123 ? 1.835 -6.723 -0.198 1.00 95.38 123 GLN A O 1
ATOM 1005 N N . ASP A 1 124 ? -0.250 -6.063 0.313 1.00 93.12 124 ASP A N 1
ATOM 1006 C CA . ASP A 1 124 ? -0.622 -5.683 -1.050 1.00 93.12 124 ASP A CA 1
ATOM 1007 C C . ASP A 1 124 ? 0.240 -4.532 -1.571 1.00 93.12 124 ASP A C 1
ATOM 1009 O O . ASP A 1 124 ? 0.704 -4.577 -2.711 1.00 93.12 124 ASP A O 1
ATOM 1013 N N . GLN A 1 125 ? 0.541 -3.543 -0.729 1.00 93.88 125 GLN A N 1
ATOM 1014 C CA . GLN A 1 125 ? 1.437 -2.441 -1.061 1.00 93.88 125 GLN A CA 1
ATOM 1015 C C . GLN A 1 125 ? 2.846 -2.949 -1.396 1.00 93.88 125 GLN A C 1
ATOM 1017 O O . GLN A 1 125 ? 3.411 -2.553 -2.418 1.00 93.88 125 GLN A O 1
ATOM 1022 N N . VAL A 1 126 ? 3.412 -3.848 -0.583 1.00 94.62 126 VAL A N 1
ATOM 1023 C CA . VAL A 1 126 ? 4.728 -4.457 -0.849 1.00 94.62 126 VAL A CA 1
ATOM 1024 C C . VAL A 1 126 ? 4.710 -5.224 -2.173 1.00 94.62 126 VAL A C 1
ATOM 1026 O O . VAL A 1 126 ? 5.603 -5.049 -3.006 1.00 94.62 126 VAL A O 1
ATOM 1029 N N . ASN A 1 127 ? 3.668 -6.021 -2.413 1.00 94.19 127 ASN A N 1
ATOM 1030 C CA . ASN A 1 127 ? 3.5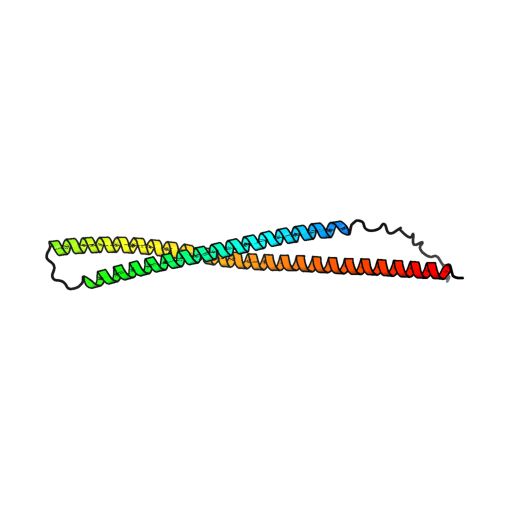06 -6.772 -3.657 1.00 94.19 127 ASN A CA 1
ATOM 1031 C C . ASN A 1 127 ? 3.421 -5.831 -4.875 1.00 94.19 127 ASN A C 1
ATOM 1033 O O . ASN A 1 127 ? 4.098 -6.050 -5.882 1.00 94.19 127 ASN A O 1
ATOM 1037 N N . GLN A 1 128 ? 2.640 -4.752 -4.782 1.00 91.75 128 GLN A N 1
ATOM 1038 C CA . GLN A 1 128 ? 2.500 -3.742 -5.835 1.00 91.75 128 GLN A CA 1
ATOM 1039 C C . GLN A 1 128 ? 3.818 -3.002 -6.104 1.00 91.75 128 GLN A C 1
ATOM 1041 O O . GLN A 1 128 ? 4.173 -2.791 -7.263 1.00 91.75 128 GLN A O 1
ATOM 1046 N N . GLN A 1 129 ? 4.589 -2.660 -5.067 1.00 94.44 129 GLN A N 1
ATOM 1047 C CA . GLN A 1 129 ? 5.913 -2.042 -5.217 1.00 94.44 129 GLN A CA 1
ATOM 1048 C C . GLN A 1 129 ? 6.898 -2.970 -5.936 1.00 94.44 129 GLN A C 1
ATOM 1050 O O . GLN A 1 129 ? 7.619 -2.542 -6.844 1.00 94.44 129 GLN A O 1
ATOM 1055 N N . GLN A 1 130 ? 6.906 -4.256 -5.581 1.00 95.19 130 GLN A N 1
ATOM 1056 C CA . GLN A 1 130 ? 7.732 -5.250 -6.262 1.00 95.19 130 GLN A CA 1
ATOM 1057 C C . GLN A 1 130 ? 7.333 -5.384 -7.736 1.00 95.19 130 GLN A C 1
ATOM 1059 O O . GLN A 1 130 ? 8.202 -5.332 -8.613 1.00 95.19 130 GLN A O 1
ATOM 1064 N N . GLN A 1 131 ? 6.032 -5.477 -8.026 1.00 92.44 131 GLN A N 1
ATOM 1065 C CA . GLN A 1 131 ? 5.509 -5.523 -9.394 1.00 92.44 131 GLN A CA 1
ATOM 1066 C C . GLN A 1 131 ? 5.901 -4.282 -10.199 1.00 92.44 131 GLN A C 1
ATOM 1068 O O . GLN A 1 131 ? 6.383 -4.410 -11.326 1.00 92.44 131 GLN A O 1
ATOM 1073 N N . LEU A 1 132 ? 5.754 -3.095 -9.613 1.00 93.38 132 LEU A N 1
ATOM 1074 C CA . LEU A 1 132 ? 6.135 -1.829 -10.226 1.00 93.38 132 LEU A CA 1
ATOM 1075 C C . LEU A 1 132 ? 7.625 -1.811 -10.571 1.00 93.38 132 LEU A C 1
ATOM 1077 O O . LEU A 1 132 ? 7.978 -1.525 -11.712 1.00 93.38 132 LEU A O 1
ATOM 1081 N N . SER A 1 133 ? 8.493 -2.218 -9.641 1.00 94.38 133 SER A N 1
ATOM 1082 C CA . SER A 1 133 ? 9.938 -2.276 -9.887 1.00 94.38 133 SER A CA 1
ATOM 1083 C C . SER A 1 133 ? 10.303 -3.241 -11.025 1.00 94.38 133 SER A C 1
ATOM 1085 O O . SER A 1 133 ? 11.152 -2.939 -11.868 1.00 94.38 133 SER A O 1
ATOM 1087 N N . ALA A 1 134 ? 9.636 -4.397 -11.103 1.00 92.75 134 ALA A N 1
ATOM 1088 C CA . ALA A 1 134 ? 9.869 -5.381 -12.152 1.00 92.75 134 ALA A CA 1
ATOM 1089 C C . ALA A 1 134 ? 9.388 -4.878 -13.520 1.00 92.75 134 ALA A C 1
ATOM 1091 O O . ALA A 1 134 ? 10.076 -5.070 -14.527 1.00 92.75 134 ALA A O 1
ATOM 1092 N N . LEU A 1 135 ? 8.228 -4.219 -13.563 1.00 91.94 135 LEU A N 1
ATOM 1093 C CA . LEU A 1 135 ? 7.691 -3.607 -14.776 1.00 91.94 135 LEU A CA 1
ATOM 1094 C C . LEU A 1 135 ? 8.566 -2.445 -15.254 1.00 91.94 135 LEU A C 1
ATOM 1096 O O . LEU A 1 135 ? 8.852 -2.382 -16.447 1.00 91.94 135 LEU A O 1
ATOM 1100 N N . GLN A 1 136 ? 9.061 -1.598 -14.347 1.00 92.62 136 GLN A N 1
ATOM 1101 C CA . GLN A 1 136 ? 9.964 -0.491 -14.678 1.00 92.62 136 GLN A CA 1
ATOM 1102 C C . GLN A 1 136 ? 11.246 -1.013 -15.324 1.00 92.62 136 GLN A C 1
ATOM 1104 O O . GLN A 1 136 ? 11.593 -0.603 -16.424 1.00 92.62 136 GLN A O 1
ATOM 1109 N N . ARG A 1 137 ? 11.885 -2.026 -14.724 1.00 93.94 137 ARG A N 1
ATOM 1110 C CA . ARG A 1 137 ? 13.088 -2.654 -15.301 1.00 93.94 137 ARG A CA 1
ATOM 1111 C C . ARG A 1 137 ? 12.847 -3.211 -16.707 1.00 93.94 137 ARG A C 1
ATOM 1113 O O . ARG A 1 137 ? 13.728 -3.129 -17.563 1.00 93.94 137 ARG A O 1
ATOM 1120 N N . ARG A 1 138 ? 11.673 -3.806 -16.955 1.00 90.25 138 ARG A N 1
ATOM 1121 C CA . ARG A 1 138 ? 11.296 -4.305 -18.290 1.00 90.25 138 ARG A CA 1
ATOM 1122 C C . ARG A 1 138 ? 11.084 -3.151 -19.267 1.00 90.25 138 ARG A C 1
ATOM 1124 O O . ARG A 1 138 ? 11.629 -3.201 -20.366 1.00 90.25 138 ARG A O 1
ATOM 1131 N N . HIS A 1 139 ? 10.349 -2.122 -18.858 1.00 90.50 139 HIS A N 1
ATOM 1132 C CA . HIS A 1 139 ? 10.111 -0.926 -19.660 1.00 90.50 139 HIS A CA 1
ATOM 1133 C C . HIS A 1 139 ? 11.432 -0.242 -20.050 1.00 90.50 139 HIS A C 1
ATOM 1135 O O . HIS A 1 139 ? 11.690 -0.063 -21.238 1.00 90.50 139 HIS A O 1
ATOM 1141 N N . ASP A 1 140 ? 12.335 -0.014 -19.093 1.00 91.75 140 ASP A N 1
ATOM 1142 C CA . ASP A 1 140 ? 13.659 0.570 -19.336 1.00 91.75 140 ASP A CA 1
ATOM 1143 C C . ASP A 1 140 ? 14.480 -0.261 -20.330 1.00 91.75 140 ASP A C 1
ATOM 1145 O O . ASP A 1 140 ? 15.157 0.276 -21.211 1.00 91.75 140 ASP A O 1
ATOM 1149 N N . LYS A 1 141 ? 14.425 -1.596 -20.219 1.00 90.69 141 LYS A N 1
ATOM 1150 C CA . LYS A 1 141 ? 15.102 -2.501 -21.158 1.00 90.69 141 LYS A CA 1
ATOM 1151 C C . LYS A 1 141 ? 14.566 -2.323 -22.579 1.00 90.69 141 LYS A C 1
ATOM 1153 O O . LYS A 1 141 ? 15.358 -2.249 -23.520 1.00 90.69 141 LYS A O 1
ATOM 1158 N N . HIS A 1 142 ? 13.248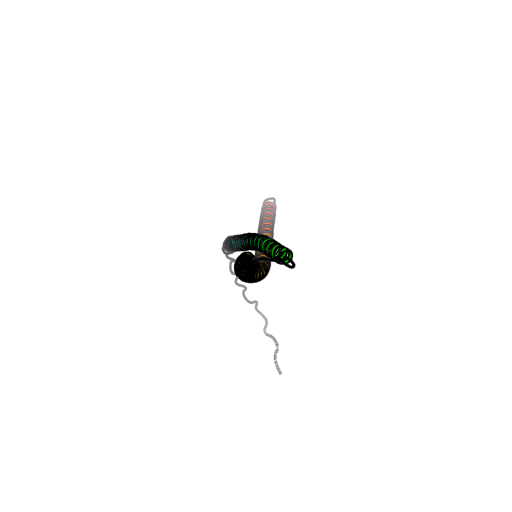 -2.248 -22.740 1.00 87.75 142 HIS A N 1
ATOM 1159 C CA . HIS A 1 142 ? 12.613 -2.028 -24.039 1.00 87.75 142 HIS A CA 1
ATOM 1160 C C . HIS A 1 142 ? 12.948 -0.645 -24.606 1.00 87.75 142 HIS A C 1
ATOM 1162 O O . HIS A 1 142 ? 13.293 -0.532 -25.783 1.00 87.75 142 HIS A O 1
ATOM 1168 N N . GLN A 1 143 ? 12.951 0.385 -23.760 1.00 88.88 143 GLN A N 1
ATOM 1169 C CA . GLN A 1 143 ? 13.277 1.752 -24.153 1.00 88.88 143 GLN A CA 1
ATOM 1170 C C . GLN A 1 143 ? 14.728 1.855 -24.642 1.00 88.88 143 GLN A C 1
ATOM 1172 O O . GLN A 1 143 ? 14.987 2.401 -25.716 1.00 88.88 143 GLN A O 1
ATOM 1177 N N . ARG A 1 144 ? 15.679 1.254 -23.913 1.00 90.94 144 ARG A N 1
ATOM 1178 C CA . ARG A 1 144 ? 17.093 1.186 -24.322 1.00 90.94 144 ARG A CA 1
ATOM 1179 C C . ARG A 1 144 ? 17.270 0.452 -25.647 1.00 90.94 144 ARG A C 1
ATOM 1181 O O . ARG A 1 144 ? 18.034 0.908 -26.496 1.00 90.94 144 ARG A O 1
ATOM 1188 N N . HIS A 1 145 ? 16.563 -0.661 -25.847 1.00 88.12 145 HIS A N 1
ATOM 1189 C CA . HIS A 1 145 ? 16.642 -1.415 -27.098 1.00 88.12 145 HIS A CA 1
ATOM 1190 C C . HIS A 1 145 ? 16.143 -0.590 -28.292 1.00 88.12 145 HIS A C 1
ATOM 1192 O O . HIS A 1 145 ? 16.809 -0.527 -29.324 1.00 88.12 145 HIS A O 1
ATOM 1198 N N . LEU A 1 146 ? 15.027 0.124 -28.134 1.00 87.06 146 LEU A N 1
ATOM 1199 C CA . LEU A 1 146 ? 14.514 1.030 -29.160 1.00 87.06 146 LEU A CA 1
ATOM 1200 C C . LEU A 1 146 ? 15.482 2.170 -29.488 1.00 87.06 146 LEU A C 1
ATOM 1202 O O . LEU A 1 146 ? 15.717 2.448 -30.664 1.00 87.06 146 LEU A O 1
ATOM 1206 N N . GLN A 1 147 ? 16.089 2.788 -28.473 1.00 88.94 147 GLN A N 1
ATOM 1207 C CA . GLN A 1 147 ? 17.116 3.818 -28.666 1.00 88.94 147 GLN A CA 1
ATOM 1208 C C . GLN A 1 147 ? 18.354 3.274 -29.391 1.00 88.94 147 GLN A C 1
ATOM 1210 O O . GLN A 1 147 ? 18.955 3.959 -30.217 1.00 88.94 147 GLN A O 1
ATOM 1215 N N . GLN A 1 148 ? 18.758 2.036 -29.102 1.00 90.56 148 GLN A N 1
ATOM 1216 C CA . GLN A 1 148 ? 19.864 1.395 -29.805 1.00 90.56 148 GLN A CA 1
ATOM 1217 C C . GLN A 1 148 ? 19.520 1.165 -31.282 1.00 90.56 148 GLN A C 1
ATOM 1219 O O . GLN A 1 148 ? 20.330 1.484 -32.154 1.00 90.56 148 GLN A O 1
ATOM 1224 N N . MET A 1 149 ? 18.317 0.661 -31.566 1.00 87.25 149 MET A N 1
ATOM 1225 C CA . MET A 1 149 ? 17.848 0.421 -32.932 1.00 87.25 149 MET A CA 1
ATOM 1226 C C . MET A 1 149 ? 17.715 1.719 -33.734 1.00 87.25 149 MET A C 1
ATOM 1228 O O . MET A 1 149 ? 18.113 1.753 -34.899 1.00 87.25 149 MET A O 1
ATOM 1232 N N . SER A 1 150 ? 17.214 2.802 -33.132 1.00 87.06 150 SER A N 1
ATOM 1233 C CA . SER A 1 150 ? 17.117 4.102 -33.808 1.00 87.06 150 SER A CA 1
ATOM 1234 C C . SER A 1 150 ? 18.497 4.664 -34.155 1.00 87.06 150 SER A C 1
ATOM 1236 O O . SER A 1 150 ? 18.725 5.050 -35.300 1.00 87.06 150 SER A O 1
ATOM 1238 N N . ARG A 1 151 ? 19.458 4.603 -33.221 1.00 90.31 151 ARG A N 1
ATOM 1239 C CA . ARG A 1 151 ? 20.856 5.010 -33.458 1.00 90.31 151 ARG A CA 1
ATOM 1240 C C . ARG A 1 151 ? 21.520 4.186 -34.560 1.00 90.31 151 ARG A C 1
ATOM 1242 O O . ARG A 1 151 ? 22.237 4.736 -35.391 1.00 90.31 151 ARG A O 1
ATOM 1249 N N . GLN A 1 152 ? 21.301 2.871 -34.576 1.00 90.69 152 GLN A N 1
ATOM 1250 C CA . GLN A 1 152 ? 21.839 2.001 -35.626 1.00 90.69 152 GLN A CA 1
ATOM 1251 C C . GLN A 1 152 ? 21.264 2.348 -37.000 1.00 90.69 152 GLN A C 1
ATOM 1253 O O . GLN A 1 152 ? 22.023 2.426 -37.963 1.00 90.69 152 GLN A O 1
ATOM 1258 N N . ARG A 1 153 ? 19.953 2.603 -37.091 1.00 85.56 153 ARG A N 1
ATOM 1259 C CA . ARG A 1 153 ? 19.317 3.039 -38.341 1.00 85.56 153 ARG A CA 1
ATOM 1260 C C . ARG A 1 153 ? 19.859 4.379 -38.815 1.00 85.56 153 ARG A C 1
ATOM 1262 O O . ARG A 1 153 ? 20.225 4.484 -39.975 1.00 85.56 153 ARG A O 1
ATOM 1269 N N . GLN A 1 154 ? 19.981 5.357 -37.921 1.00 89.00 154 GLN A N 1
ATOM 1270 C CA . GLN A 1 154 ? 20.517 6.674 -38.266 1.00 89.00 154 GLN A CA 1
ATOM 1271 C C . GLN A 1 154 ? 21.929 6.571 -38.857 1.00 89.00 154 GLN A C 1
ATOM 1273 O O . GLN A 1 154 ? 22.192 7.133 -39.912 1.00 89.00 154 GLN A O 1
ATOM 1278 N N . ARG A 1 155 ? 22.805 5.764 -38.243 1.00 92.69 155 ARG A N 1
ATOM 1279 C CA . ARG A 1 155 ? 24.150 5.497 -38.778 1.00 92.69 155 ARG A CA 1
ATOM 1280 C C . ARG A 1 155 ? 24.127 4.793 -40.134 1.00 92.69 155 ARG A C 1
ATOM 1282 O O . ARG A 1 155 ? 25.015 5.019 -40.943 1.00 92.69 155 ARG A O 1
ATOM 1289 N N . GLN A 1 156 ? 23.167 3.899 -40.373 1.00 91.88 156 GLN A N 1
ATOM 1290 C CA . GLN A 1 156 ? 23.027 3.231 -41.670 1.00 91.88 156 GLN A CA 1
ATOM 1291 C C . GLN A 1 156 ? 22.536 4.187 -42.757 1.00 91.88 156 GLN A C 1
ATOM 1293 O O . GLN A 1 156 ? 23.013 4.079 -43.878 1.00 91.88 156 GLN A O 1
ATOM 1298 N N . CYS A 1 157 ? 21.610 5.095 -42.439 1.00 90.81 157 CYS A N 1
ATOM 1299 C CA . CYS A 1 157 ? 21.179 6.131 -43.375 1.00 90.81 157 CYS A CA 1
ATOM 1300 C C . CYS A 1 157 ? 22.343 7.061 -43.724 1.00 90.81 157 CYS A C 1
ATOM 1302 O O . CYS A 1 157 ? 22.635 7.203 -44.900 1.00 90.81 157 CYS A O 1
ATOM 1304 N N . GLN A 1 158 ? 23.075 7.556 -42.720 1.00 91.19 158 GLN A N 1
ATOM 1305 C CA . GLN A 1 158 ? 24.259 8.402 -42.929 1.00 91.19 158 GLN A CA 1
ATOM 1306 C C . GLN A 1 158 ? 25.287 7.737 -43.847 1.00 91.19 158 GLN A C 1
ATOM 1308 O O . GLN A 1 158 ? 25.705 8.332 -44.822 1.00 91.19 158 GLN A O 1
ATOM 1313 N N . ARG A 1 159 ? 25.622 6.462 -43.604 1.00 91.44 159 ARG A N 1
ATOM 1314 C CA . ARG A 1 159 ? 26.556 5.731 -44.476 1.00 91.44 159 ARG A CA 1
ATOM 1315 C C . ARG A 1 159 ? 26.073 5.628 -45.918 1.00 91.44 159 ARG A C 1
ATOM 1317 O O . ARG A 1 159 ? 26.886 5.706 -46.817 1.00 91.44 159 ARG A O 1
ATOM 1324 N N . ARG A 1 160 ? 24.770 5.425 -46.137 1.00 90.94 160 ARG A N 1
ATOM 1325 C CA . ARG A 1 160 ? 24.211 5.366 -47.495 1.00 90.94 160 ARG A CA 1
ATOM 1326 C C . ARG A 1 160 ? 24.264 6.724 -48.176 1.00 90.94 160 ARG A C 1
ATOM 1328 O O . ARG A 1 160 ? 24.600 6.777 -49.345 1.00 90.94 160 ARG A O 1
ATOM 1335 N N . GLU A 1 161 ? 23.944 7.786 -47.445 1.00 90.19 161 GLU A N 1
ATOM 1336 C CA . GLU A 1 161 ? 24.059 9.159 -47.938 1.00 90.19 161 GLU A CA 1
ATOM 1337 C C . GLU A 1 161 ? 25.519 9.477 -48.300 1.00 90.19 161 GLU A C 1
ATOM 1339 O O . GLU A 1 161 ? 25.773 9.985 -49.387 1.00 90.19 161 GLU A O 1
ATOM 1344 N N . ASP A 1 162 ? 26.478 9.101 -47.449 1.00 91.25 162 ASP A N 1
ATOM 1345 C CA . ASP A 1 162 ? 27.914 9.252 -47.715 1.00 91.25 162 ASP A CA 1
ATOM 1346 C C . ASP A 1 162 ? 28.348 8.447 -48.958 1.00 91.25 162 ASP A C 1
ATOM 1348 O O . ASP A 1 162 ? 28.978 9.002 -49.857 1.00 91.25 162 ASP A O 1
ATOM 1352 N N . ASP A 1 163 ? 27.949 7.171 -49.056 1.00 92.38 163 ASP A N 1
ATOM 1353 C CA . ASP A 1 163 ? 28.238 6.304 -50.208 1.00 92.38 163 ASP A CA 1
ATOM 1354 C C . ASP A 1 163 ? 27.640 6.886 -51.512 1.00 92.38 163 ASP A C 1
ATOM 1356 O O . ASP A 1 163 ? 28.290 6.889 -52.558 1.00 92.38 163 ASP A O 1
ATOM 1360 N N . GLU A 1 164 ? 26.411 7.415 -51.463 1.00 92.00 164 GLU A N 1
ATOM 1361 C CA . GLU A 1 164 ? 25.738 8.057 -52.600 1.00 92.00 164 GLU A CA 1
ATOM 1362 C C . GLU A 1 164 ? 26.453 9.345 -53.037 1.00 92.00 164 GLU A C 1
ATOM 1364 O O . GLU A 1 164 ? 26.599 9.592 -54.239 1.00 92.00 164 GLU A O 1
ATOM 1369 N N . LEU A 1 165 ? 26.925 10.156 -52.086 1.00 89.75 165 LEU A N 1
ATOM 1370 C CA . LEU A 1 165 ? 27.705 11.364 -52.365 1.00 89.75 165 LEU A CA 1
ATOM 1371 C C . LEU A 1 165 ? 29.062 11.026 -52.989 1.00 89.75 165 LEU A C 1
ATOM 1373 O O . LEU A 1 165 ? 29.475 11.686 -53.946 1.00 89.75 165 LEU A O 1
ATOM 1377 N N . ASP A 1 166 ? 29.741 9.996 -52.490 1.00 89.50 166 ASP A N 1
ATOM 1378 C CA . ASP A 1 166 ? 31.017 9.540 -53.037 1.00 89.50 166 ASP A CA 1
ATOM 1379 C C . ASP A 1 166 ? 30.848 8.946 -54.443 1.00 89.50 166 ASP A C 1
ATOM 1381 O O . ASP A 1 166 ? 31.638 9.255 -55.339 1.00 89.50 166 ASP A O 1
ATOM 1385 N N . GLU A 1 167 ? 29.776 8.189 -54.700 1.00 88.88 167 GLU A N 1
ATOM 1386 C CA . GLU A 1 167 ? 29.429 7.738 -56.051 1.00 88.88 167 GLU A CA 1
ATOM 1387 C C . GLU A 1 167 ? 29.157 8.906 -57.008 1.00 88.88 167 GLU A C 1
ATOM 1389 O O . GLU A 1 167 ? 29.579 8.869 -58.167 1.00 88.88 167 GLU A O 1
ATOM 1394 N N . GLN A 1 168 ? 28.440 9.938 -56.555 1.00 88.06 168 GLN A N 1
ATOM 1395 C CA . GLN A 1 168 ? 28.160 11.132 -57.357 1.00 88.06 168 GLN A CA 1
ATOM 1396 C C . GLN A 1 168 ? 29.437 11.924 -57.652 1.00 88.06 168 GLN A C 1
ATOM 1398 O O . GLN A 1 168 ? 29.628 12.353 -58.789 1.00 88.06 168 GLN A O 1
ATOM 1403 N N . ARG A 1 169 ? 30.339 12.068 -56.672 1.00 83.06 169 ARG A N 1
ATOM 1404 C CA . ARG A 1 169 ? 31.664 12.686 -56.853 1.00 83.06 169 ARG A CA 1
ATOM 1405 C C . ARG A 1 169 ? 32.523 11.905 -57.840 1.00 83.06 169 ARG A C 1
ATOM 1407 O O . ARG A 1 169 ? 33.106 12.505 -58.738 1.00 83.06 169 ARG A O 1
ATOM 1414 N N . PHE A 1 170 ? 32.567 10.580 -57.705 1.00 80.75 170 PHE A N 1
ATOM 1415 C CA . PHE A 1 170 ? 33.311 9.707 -58.610 1.00 80.75 170 PHE A CA 1
ATOM 1416 C C . PHE A 1 170 ? 32.773 9.793 -60.044 1.00 80.75 170 PHE A C 1
ATOM 1418 O O . PHE A 1 170 ? 33.543 9.952 -60.987 1.00 80.75 170 PHE A O 1
ATOM 1425 N N . LYS A 1 171 ? 31.443 9.772 -60.212 1.00 78.88 171 LYS A N 1
ATOM 1426 C CA . LYS A 1 171 ? 30.800 9.967 -61.518 1.00 78.88 171 LYS A CA 1
ATOM 1427 C C . LYS A 1 171 ? 31.104 11.355 -62.081 1.00 78.88 171 LYS A C 1
ATOM 1429 O O . LYS A 1 171 ? 31.523 11.432 -63.222 1.00 78.88 171 LYS A O 1
ATOM 1434 N N . ALA A 1 172 ? 30.964 12.432 -61.311 1.00 76.25 172 ALA A N 1
ATOM 1435 C CA . ALA A 1 172 ? 31.246 13.793 -61.780 1.00 76.25 172 ALA A CA 1
ATOM 1436 C C . ALA A 1 172 ? 32.718 14.010 -62.183 1.00 76.25 172 ALA A C 1
ATOM 1438 O O . ALA A 1 172 ? 32.984 14.752 -63.124 1.00 76.25 172 ALA A O 1
ATOM 1439 N N . GLY A 1 173 ? 33.667 13.347 -61.514 1.00 72.56 173 GLY A N 1
ATOM 1440 C CA . GLY A 1 173 ? 35.082 13.358 -61.902 1.00 72.56 173 GLY A CA 1
ATOM 1441 C C . GLY A 1 173 ? 35.348 12.682 -63.251 1.00 72.56 173 GLY A C 1
ATOM 1442 O O . GLY A 1 173 ? 36.169 13.172 -64.013 1.00 72.56 173 GLY A O 1
ATOM 1443 N N . LEU A 1 174 ? 34.602 11.622 -63.581 1.00 58.91 1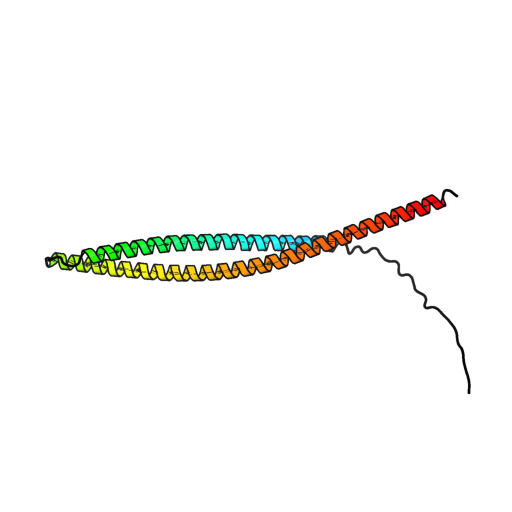74 LEU A N 1
ATOM 1444 C CA . LEU A 1 174 ? 34.705 10.896 -64.857 1.00 58.91 174 LEU A CA 1
ATOM 1445 C C . LEU A 1 174 ? 34.135 11.652 -66.072 1.00 58.91 174 LEU A C 1
ATOM 1447 O O . LEU A 1 174 ? 34.378 11.230 -67.196 1.00 58.91 174 LEU A O 1
ATOM 1451 N N . TRP A 1 175 ? 33.366 12.728 -65.872 1.00 54.31 175 TRP A N 1
ATOM 1452 C CA . TRP A 1 175 ? 32.810 13.555 -66.959 1.00 54.31 175 TRP A CA 1
ATOM 1453 C C . TRP A 1 175 ? 33.596 14.857 -67.204 1.00 54.31 175 TRP A C 1
ATOM 1455 O O . TRP A 1 175 ? 33.208 15.633 -68.075 1.00 54.31 175 TRP A O 1
ATOM 1465 N N . ASN A 1 176 ? 34.662 15.115 -66.436 1.00 53.41 176 ASN A N 1
ATOM 1466 C CA . ASN A 1 176 ? 35.513 16.308 -66.560 1.00 53.41 176 ASN A CA 1
ATOM 1467 C C . ASN A 1 176 ? 36.894 16.015 -67.194 1.00 53.41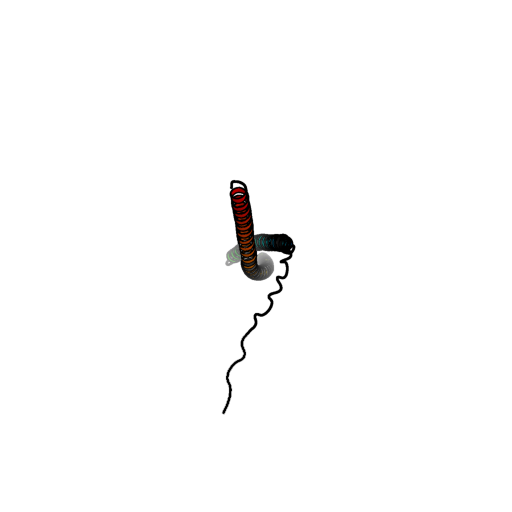 176 ASN A C 1
ATOM 1469 O O . ASN A 1 176 ? 37.758 16.892 -67.179 1.00 53.41 176 ASN A O 1
ATOM 1473 N N . GLU A 1 177 ? 37.087 14.814 -67.748 1.00 46.19 177 GLU A N 1
ATOM 1474 C CA . GLU A 1 177 ? 38.190 14.439 -68.655 1.00 46.19 177 GLU A CA 1
ATOM 1475 C C . GLU A 1 177 ? 37.655 14.266 -70.083 1.00 46.19 177 GLU A C 1
ATOM 1477 O O . GLU A 1 177 ? 38.366 14.681 -71.027 1.00 46.19 177 GLU A O 1
#

Organism: NCBI:txid237609

InterPro domains:
  IPR002954 Salmonella surface presentation of antigen M protein [PF02090] (32-168)

Radius of gyration: 40.56 Å; chains: 1; bounding box: 89×60×118 Å

Foldseek 3Di:
DDDDDDDDDDDDPDDDPPDPPPPLPPPLVVLVVVLVVLVVVLVVLVVVLVVLVVVLVVLVVVLVVLVVVLVVLVVVVVVPPDDDDDPVRVVVVVVVVVVSVVVNVVSVVVNVVSVVVNVVSVVVSVVSVVVSVVSVVVSVVSVVVSVVSVVVVVVVVVVVVVVVVVVVVVVVVVVVD

Secondary structure (DSSP, 8-state):
---------------------GGGTHHHHHHHHHHHHHHHHHHHHHHHHHHHHHHHHHHHHHHHHHHHHHHHHHHHHHTTTT----HHHHHHHHHHHHHHHHHHHHHHHHHHHHHHHHHHHHHHHHHHHHHHHHHHHHHHHHHHHHHHHHHHHHHHHHHHHHHHHHHHHHHHHHT--

Sequence (177 aa):
MLCINGCARVPNRQSRPKLPSRHCMRCSSEWQAWLQLGEGRLQAVQQNLACTVQQARVLKEQAGELQERQAALHALRQEENGQRLSHSQLLDLLRRQAMFRRQSQVWTLELEQISLQQRQLQQDQVNQQQQLSALQRRHDKHQRHLQQMSRQRQRQCQRREDDELDEQRFKAGLWNE